Protein AF-A0A7Y3F0F2-F1 (afdb_monomer_lite)

Radius of gyration: 23.85 Å; chains: 1; bounding box: 39×55×48 Å

Structure (mmCIF, N/CA/C/O backbone):
data_AF-A0A7Y3F0F2-F1
#
_entry.id   AF-A0A7Y3F0F2-F1
#
loop_
_atom_site.group_PDB
_atom_site.id
_atom_site.type_symbol
_atom_site.label_atom_id
_atom_site.label_alt_id
_atom_site.label_comp_id
_atom_site.label_asym_id
_atom_site.label_entity_id
_atom_site.label_seq_id
_atom_site.pdbx_PDB_ins_code
_atom_site.Cartn_x
_atom_site.Cartn_y
_atom_site.Cartn_z
_atom_site.occupancy
_atom_site.B_iso_or_equiv
_atom_site.auth_seq_id
_atom_site.auth_comp_id
_atom_site.auth_asym_id
_atom_site.auth_atom_id
_atom_site.pdbx_PDB_model_num
ATOM 1 N N . ASP A 1 1 ? 15.918 -2.473 -3.708 1.00 86.50 1 ASP A N 1
ATOM 2 C CA . ASP A 1 1 ? 15.932 -1.015 -3.949 1.00 86.50 1 ASP A CA 1
ATOM 3 C C . ASP A 1 1 ? 17.280 -0.498 -4.436 1.00 86.50 1 ASP A C 1
ATOM 5 O O . ASP A 1 1 ? 17.345 -0.121 -5.597 1.00 86.50 1 ASP A O 1
ATOM 9 N N . PHE A 1 2 ? 18.359 -0.543 -3.637 1.00 92.75 2 PHE A N 1
ATOM 10 C CA . PHE A 1 2 ? 19.660 0.046 -4.021 1.00 92.75 2 PHE A CA 1
ATOM 11 C C . PHE A 1 2 ? 20.268 -0.544 -5.311 1.00 92.75 2 PHE A C 1
ATOM 13 O O . PHE A 1 2 ? 20.353 0.143 -6.322 1.00 92.75 2 PHE A O 1
ATOM 20 N N . PHE A 1 3 ? 20.613 -1.837 -5.333 1.00 95.94 3 PHE A N 1
ATOM 21 C CA . PHE A 1 3 ? 21.194 -2.460 -6.535 1.00 95.94 3 PHE A CA 1
ATOM 22 C C . PHE A 1 3 ? 20.168 -2.762 -7.638 1.00 95.94 3 PHE A C 1
ATOM 24 O O . PHE A 1 3 ? 20.525 -2.841 -8.812 1.00 95.94 3 PHE A O 1
ATOM 31 N N . SER A 1 4 ? 18.885 -2.891 -7.286 1.00 93.56 4 SER A N 1
ATOM 32 C CA . SER A 1 4 ? 17.816 -3.074 -8.275 1.00 93.56 4 SER A CA 1
ATOM 33 C C . SER A 1 4 ? 17.600 -1.825 -9.130 1.00 93.56 4 SER A C 1
ATOM 35 O O . SER A 1 4 ? 17.232 -1.961 -10.289 1.00 93.56 4 SER A O 1
ATOM 37 N N . ALA A 1 5 ? 17.865 -0.624 -8.600 1.00 94.06 5 ALA A N 1
ATOM 38 C CA . ALA A 1 5 ? 17.808 0.608 -9.384 1.00 94.06 5 ALA A CA 1
ATOM 39 C C . ALA A 1 5 ? 18.847 0.600 -10.518 1.00 94.06 5 ALA A C 1
ATOM 41 O O . ALA A 1 5 ? 18.491 0.858 -11.666 1.00 94.06 5 ALA A O 1
ATOM 42 N N . SER A 1 6 ? 20.098 0.224 -10.222 1.00 97.12 6 SER A N 1
ATOM 43 C CA . SER A 1 6 ? 21.144 0.072 -11.244 1.00 97.12 6 SER A CA 1
ATOM 44 C C . SER A 1 6 ? 20.796 -1.021 -12.254 1.00 97.12 6 SER A C 1
ATOM 46 O O . SER A 1 6 ? 20.958 -0.816 -13.449 1.00 97.12 6 SER A O 1
ATOM 48 N N . ALA A 1 7 ? 20.261 -2.159 -11.798 1.00 97.00 7 ALA A N 1
ATOM 49 C CA . ALA A 1 7 ? 19.841 -3.239 -12.690 1.00 97.00 7 ALA A CA 1
ATOM 50 C C . ALA A 1 7 ? 18.731 -2.801 -13.662 1.00 97.00 7 ALA A C 1
ATOM 52 O O . ALA A 1 7 ? 18.834 -3.061 -14.855 1.00 97.00 7 ALA A O 1
ATOM 53 N N . TYR A 1 8 ? 17.691 -2.110 -13.180 1.00 96.88 8 TYR A N 1
ATOM 54 C CA . TYR A 1 8 ? 16.623 -1.585 -14.037 1.00 96.88 8 TYR A CA 1
ATOM 55 C C . TYR A 1 8 ? 17.128 -0.501 -14.994 1.00 96.88 8 TYR A C 1
ATOM 57 O O . TYR A 1 8 ? 16.724 -0.484 -16.154 1.00 96.88 8 TYR A O 1
ATOM 65 N N . HIS A 1 9 ? 18.051 0.350 -14.539 1.00 95.44 9 HIS A N 1
ATOM 66 C CA . HIS A 1 9 ? 18.698 1.351 -15.383 1.00 95.44 9 HIS A CA 1
ATOM 67 C C . HIS A 1 9 ? 19.499 0.713 -16.526 1.00 95.44 9 HIS A C 1
ATOM 69 O O . HIS A 1 9 ? 19.364 1.136 -17.666 1.00 95.44 9 HIS A O 1
ATOM 75 N N . PHE A 1 10 ? 20.261 -0.351 -16.249 1.00 97.44 10 PHE A N 1
ATOM 76 C CA . PHE A 1 10 ? 20.993 -1.103 -17.277 1.00 97.44 10 PHE A CA 1
ATOM 77 C C . PHE A 1 10 ? 20.092 -1.911 -18.226 1.00 97.44 10 PHE A C 1
ATOM 79 O O . PHE A 1 10 ? 20.585 -2.443 -19.214 1.00 97.44 10 PHE A O 1
ATOM 86 N N . MET A 1 11 ? 18.792 -2.012 -17.937 1.00 96.75 11 MET A N 1
ATOM 87 C CA . MET A 1 11 ? 17.780 -2.596 -18.825 1.00 96.75 11 MET A CA 1
ATOM 88 C C . MET A 1 11 ? 16.963 -1.525 -19.566 1.00 96.75 11 MET A C 1
ATOM 90 O O . MET A 1 11 ? 15.899 -1.838 -20.097 1.00 96.75 11 MET A O 1
ATOM 94 N N . ASP A 1 12 ? 17.415 -0.266 -19.550 1.00 97.19 12 ASP A N 1
ATOM 95 C CA . ASP A 1 12 ? 16.745 0.888 -20.164 1.00 97.19 12 ASP A CA 1
ATOM 96 C C . ASP A 1 12 ? 15.301 1.104 -19.681 1.00 97.19 12 ASP A C 1
ATOM 98 O O . ASP A 1 12 ? 14.472 1.720 -20.355 1.00 97.19 12 ASP A O 1
ATOM 102 N N . VAL A 1 13 ? 14.978 0.624 -18.477 1.00 96.75 13 VAL A N 1
ATOM 103 C CA . VAL A 1 13 ? 13.679 0.878 -17.855 1.00 96.75 13 VAL A CA 1
ATOM 104 C C . VAL A 1 13 ? 13.662 2.335 -17.376 1.00 96.75 13 VAL A C 1
ATOM 106 O O . VAL A 1 13 ? 14.529 2.728 -16.589 1.00 96.75 13 VAL A O 1
ATOM 109 N N . PRO A 1 14 ? 12.674 3.156 -17.779 1.00 97.25 14 PRO A N 1
ATOM 110 C CA . PRO A 1 14 ? 12.531 4.509 -17.256 1.00 97.25 14 PRO A CA 1
ATOM 111 C C . PRO A 1 14 ? 12.414 4.513 -15.727 1.00 97.25 14 PRO A C 1
ATOM 113 O O . PRO A 1 14 ? 11.583 3.795 -15.171 1.00 97.25 14 PRO A O 1
ATOM 116 N N . THR A 1 15 ? 13.175 5.371 -15.039 1.00 95.88 15 THR A N 1
ATOM 117 C CA . THR A 1 15 ? 13.146 5.507 -13.567 1.00 95.88 15 THR A CA 1
ATOM 118 C C . THR A 1 15 ? 11.733 5.647 -12.977 1.00 95.88 15 THR A C 1
ATOM 120 O O . THR A 1 15 ? 11.460 5.012 -11.955 1.00 95.88 15 THR A O 1
ATOM 123 N N . PRO A 1 16 ? 10.787 6.386 -13.602 1.00 97.38 16 PRO A N 1
ATOM 124 C CA . PRO A 1 16 ? 9.406 6.451 -13.112 1.00 97.38 16 PRO A CA 1
ATOM 125 C C . PRO A 1 16 ? 8.672 5.098 -13.074 1.00 97.38 16 PRO A C 1
ATOM 127 O O . PRO A 1 16 ? 7.673 4.971 -12.372 1.00 97.38 16 PRO A O 1
ATOM 130 N N . LEU A 1 17 ? 9.148 4.082 -13.804 1.00 97.56 17 LEU A N 1
ATOM 131 C CA . LEU A 1 17 ? 8.550 2.745 -13.861 1.00 97.56 17 LEU A CA 1
ATOM 132 C C . LEU A 1 17 ? 9.112 1.763 -12.824 1.00 97.56 17 LEU A C 1
ATOM 134 O O . LEU A 1 17 ? 8.599 0.649 -12.708 1.00 97.56 17 LEU A O 1
ATOM 138 N N . PHE A 1 18 ? 10.106 2.152 -12.019 1.00 97.25 18 PHE A N 1
ATOM 139 C CA . PHE A 1 18 ? 10.692 1.255 -11.014 1.00 97.25 18 PHE A CA 1
ATOM 140 C C . PHE A 1 18 ? 9.668 0.833 -9.949 1.00 97.25 18 PHE A C 1
ATOM 142 O O . PHE A 1 18 ? 9.618 -0.337 -9.562 1.00 97.25 18 PHE A O 1
ATOM 149 N N . THR A 1 19 ? 8.816 1.759 -9.498 1.00 97.31 19 THR A N 1
ATOM 150 C CA . THR A 1 19 ? 7.769 1.473 -8.506 1.00 97.31 19 THR A CA 1
ATOM 151 C C . THR A 1 19 ? 6.616 0.637 -9.086 1.00 97.31 19 THR A C 1
ATOM 153 O O . THR A 1 19 ? 6.260 -0.355 -8.444 1.00 97.31 19 THR A O 1
ATOM 156 N N . PRO A 1 20 ? 6.081 0.898 -10.301 1.00 97.88 20 PRO A N 1
ATOM 157 C CA . PRO A 1 20 ? 5.175 -0.034 -10.977 1.00 97.88 20 PRO A CA 1
ATOM 158 C C . PR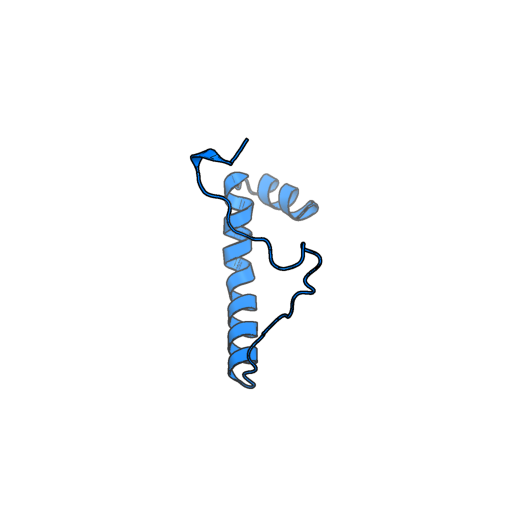O A 1 20 ? 5.737 -1.450 -11.140 1.00 97.88 20 PRO A C 1
ATOM 160 O O . PRO A 1 20 ? 5.033 -2.423 -10.875 1.00 97.88 20 PRO A O 1
ATOM 163 N N . LEU A 1 21 ? 7.011 -1.592 -11.518 1.00 97.06 21 LEU A N 1
ATOM 164 C CA . LEU A 1 21 ? 7.633 -2.905 -11.706 1.00 97.06 21 LEU A CA 1
ATOM 165 C C . LEU A 1 21 ? 7.703 -3.700 -10.392 1.00 97.06 21 LEU A C 1
ATOM 167 O O . LEU A 1 21 ? 7.447 -4.907 -10.368 1.00 97.06 21 LEU A O 1
ATOM 171 N N . PHE A 1 22 ? 7.974 -3.013 -9.279 1.00 97.19 22 PHE A N 1
ATOM 172 C CA . PHE A 1 22 ? 7.892 -3.604 -7.947 1.00 97.19 22 PHE A CA 1
ATOM 173 C C . PHE A 1 22 ? 6.477 -4.107 -7.632 1.00 97.19 22 PHE A C 1
ATOM 175 O O . PHE A 1 22 ? 6.329 -5.226 -7.139 1.00 97.19 22 PHE A O 1
ATOM 182 N N . VAL A 1 23 ? 5.440 -3.320 -7.945 1.00 98.12 23 VAL A N 1
ATOM 183 C CA . VAL A 1 23 ? 4.032 -3.705 -7.743 1.00 98.12 23 VAL A CA 1
ATOM 184 C C . VAL A 1 23 ? 3.690 -4.967 -8.536 1.00 98.12 23 VAL A C 1
ATOM 186 O O . VAL A 1 23 ? 3.115 -5.895 -7.964 1.00 98.12 23 VAL A O 1
ATOM 189 N N . CYS A 1 24 ? 4.098 -5.057 -9.806 1.00 98.00 24 CYS A N 1
ATOM 190 C CA . CYS A 1 24 ? 3.861 -6.237 -10.646 1.00 98.00 24 CYS A CA 1
ATOM 191 C C . CYS A 1 24 ? 4.389 -7.524 -9.995 1.00 98.00 24 CYS A C 1
ATOM 193 O O . CYS A 1 24 ? 3.664 -8.512 -9.892 1.00 98.00 24 CYS A O 1
ATOM 195 N N . SER A 1 25 ? 5.627 -7.500 -9.494 1.00 97.81 25 SER A N 1
ATOM 196 C CA . SER A 1 25 ? 6.218 -8.648 -8.795 1.00 97.81 25 SER A CA 1
ATOM 197 C C . SER A 1 25 ? 5.544 -8.908 -7.439 1.00 97.81 25 SER A C 1
ATOM 199 O O . SER A 1 25 ? 5.115 -10.029 -7.142 1.00 97.81 25 SER A O 1
ATOM 201 N N . ARG A 1 26 ? 5.388 -7.863 -6.615 1.00 98.19 26 ARG A N 1
ATOM 202 C CA . ARG A 1 26 ? 4.912 -7.977 -5.229 1.00 98.19 26 ARG A CA 1
ATOM 203 C C . ARG A 1 26 ? 3.443 -8.379 -5.110 1.00 98.19 26 ARG A C 1
ATOM 205 O O . ARG A 1 26 ? 3.076 -8.981 -4.100 1.00 98.19 26 ARG A O 1
ATOM 212 N N . THR A 1 27 ? 2.631 -8.122 -6.134 1.00 98.62 27 THR A N 1
ATOM 213 C CA . THR A 1 27 ? 1.216 -8.525 -6.171 1.00 98.62 27 THR A CA 1
ATOM 214 C C . THR A 1 27 ? 1.034 -10.013 -5.867 1.00 98.62 27 THR A C 1
ATOM 216 O O . THR A 1 27 ? 0.128 -10.371 -5.119 1.00 98.62 27 THR A O 1
ATOM 219 N N . SER A 1 28 ? 1.939 -10.877 -6.340 1.00 98.50 28 SER A N 1
ATOM 220 C CA . SER A 1 28 ? 1.913 -12.314 -6.028 1.00 98.50 28 SER A CA 1
ATOM 221 C C . SER A 1 28 ? 1.963 -12.603 -4.516 1.00 98.50 28 SER A C 1
ATOM 223 O O . SER A 1 28 ? 1.123 -13.336 -3.992 1.00 98.50 28 SER A O 1
ATOM 225 N N . GLY A 1 29 ? 2.896 -11.971 -3.798 1.00 98.50 29 GLY A N 1
ATOM 226 C CA . GLY A 1 29 ? 3.050 -12.102 -2.348 1.00 98.50 29 GLY A CA 1
ATOM 227 C C . GLY A 1 29 ? 1.884 -11.492 -1.572 1.00 98.50 29 GLY A C 1
ATOM 228 O O . GLY A 1 29 ? 1.409 -12.089 -0.607 1.00 98.50 29 GLY A O 1
ATOM 229 N N . TRP A 1 30 ? 1.358 -10.346 -2.016 1.00 98.69 30 TRP A N 1
ATOM 230 C CA . TRP A 1 30 ? 0.149 -9.769 -1.417 1.00 98.69 30 TRP A CA 1
ATOM 231 C C . TRP A 1 30 ? -1.046 -10.710 -1.547 1.00 98.69 30 TRP A C 1
ATOM 233 O O . TRP A 1 30 ? -1.732 -10.958 -0.560 1.00 98.69 30 TRP A O 1
ATOM 243 N N . CYS A 1 31 ? -1.270 -11.291 -2.727 1.00 98.62 31 CYS A N 1
ATOM 244 C CA . CYS A 1 31 ? -2.330 -12.275 -2.927 1.00 98.62 31 CYS A CA 1
ATOM 245 C C . CYS A 1 31 ? -2.147 -13.507 -2.031 1.00 98.62 31 CYS A C 1
ATOM 247 O O . CYS A 1 31 ? -3.132 -13.997 -1.477 1.00 98.62 31 CYS A O 1
ATOM 249 N N . ALA A 1 32 ? -0.914 -13.991 -1.855 1.00 98.62 32 ALA A N 1
ATOM 250 C CA . ALA A 1 32 ? -0.622 -15.107 -0.959 1.00 98.62 32 ALA A CA 1
ATOM 251 C C . ALA A 1 32 ? -0.997 -14.782 0.498 1.00 98.62 32 ALA A C 1
ATOM 253 O O . ALA A 1 32 ? -1.794 -15.509 1.091 1.00 98.62 32 ALA A O 1
ATOM 254 N N . HIS A 1 33 ? -0.528 -13.652 1.037 1.00 98.38 33 HIS A N 1
ATOM 255 C CA . HIS A 1 33 ? -0.858 -13.232 2.404 1.00 98.38 33 HIS A CA 1
ATOM 256 C C . HIS A 1 33 ? -2.345 -12.919 2.594 1.00 98.38 33 HIS A C 1
ATOM 258 O O . HIS A 1 33 ? -2.909 -13.222 3.640 1.00 98.38 33 HIS A O 1
ATOM 264 N N . ILE A 1 34 ? -3.026 -12.368 1.584 1.00 98.31 34 ILE A N 1
ATOM 265 C CA . ILE A 1 34 ? -4.482 -12.170 1.634 1.00 98.31 34 ILE A CA 1
ATOM 266 C C . ILE A 1 34 ? -5.200 -13.516 1.760 1.00 98.31 34 ILE A C 1
ATOM 268 O O . ILE A 1 34 ? -6.141 -13.638 2.544 1.00 98.31 34 ILE A O 1
ATOM 272 N N . LYS A 1 35 ? -4.784 -14.530 0.994 1.00 98.38 35 LYS A N 1
ATOM 273 C CA . LYS A 1 35 ? -5.370 -15.875 1.079 1.00 98.38 35 LYS A CA 1
ATOM 274 C C . LYS A 1 35 ? -5.105 -16.515 2.440 1.00 98.38 35 LYS A C 1
ATOM 276 O O . LYS A 1 35 ? -6.030 -17.075 3.018 1.00 98.38 35 LYS A O 1
ATOM 281 N N . GLU A 1 36 ? -3.885 -16.395 2.952 1.00 98.25 36 GLU A N 1
ATOM 282 C CA . GLU A 1 36 ? -3.496 -16.880 4.281 1.00 98.25 36 GLU A CA 1
ATOM 283 C C . GLU A 1 36 ? -4.326 -16.216 5.390 1.00 98.25 36 GLU A C 1
ATOM 285 O O . GLU A 1 36 ? -4.945 -16.910 6.197 1.00 98.25 36 GLU A O 1
ATOM 290 N N . GLN A 1 37 ? -4.454 -14.886 5.359 1.00 98.12 37 GLN A N 1
ATOM 291 C CA . GLN A 1 37 ? -5.294 -14.138 6.294 1.00 98.12 37 GLN A CA 1
ATOM 292 C C . GLN A 1 37 ? -6.756 -14.584 6.213 1.00 98.12 37 GLN A C 1
ATOM 294 O O . GLN A 1 37 ? -7.406 -14.749 7.236 1.00 98.12 37 GLN A O 1
ATOM 299 N N . ARG A 1 38 ? -7.295 -14.813 5.009 1.00 97.62 38 ARG A N 1
ATOM 300 C CA . ARG A 1 38 ? -8.681 -15.284 4.842 1.00 97.62 38 ARG A CA 1
ATOM 301 C C . ARG A 1 38 ? -8.904 -16.701 5.371 1.00 97.62 38 ARG A C 1
ATOM 303 O O . ARG A 1 38 ? -10.020 -16.993 5.787 1.00 97.62 38 ARG A O 1
ATOM 310 N N . ALA A 1 39 ? -7.884 -17.560 5.364 1.00 98.31 39 ALA A N 1
ATOM 311 C CA . ALA A 1 39 ? -7.986 -18.930 5.866 1.00 98.31 39 ALA A CA 1
ATOM 312 C C . ALA A 1 39 ? -8.115 -18.993 7.400 1.00 98.31 39 ALA A C 1
ATOM 314 O O . ALA A 1 39 ? -8.806 -19.868 7.914 1.00 98.31 39 ALA A O 1
ATOM 315 N N . ASN A 1 40 ? -7.498 -18.054 8.125 1.00 96.56 40 ASN A N 1
ATOM 316 C CA . ASN A 1 40 ? -7.615 -17.925 9.582 1.00 96.56 40 ASN A CA 1
ATOM 317 C C . ASN A 1 40 ? -7.859 -16.461 9.985 1.00 96.56 40 ASN A C 1
ATOM 319 O O . ASN A 1 40 ? -7.003 -15.779 10.551 1.00 96.56 40 ASN A O 1
ATOM 323 N N . ASN A 1 41 ? -9.034 -15.958 9.616 1.00 95.62 41 ASN A N 1
ATOM 324 C CA . ASN A 1 41 ? -9.312 -14.530 9.603 1.00 95.62 41 ASN A CA 1
ATOM 325 C C . ASN A 1 41 ? -9.479 -13.924 11.001 1.00 95.62 41 ASN A C 1
ATOM 327 O O . ASN A 1 41 ? -10.454 -14.193 11.701 1.00 95.62 41 ASN A O 1
ATOM 331 N N . LYS A 1 42 ? -8.573 -13.009 11.356 1.00 96.19 42 LYS A N 1
ATOM 332 C CA . LYS A 1 42 ? -8.666 -12.169 12.555 1.00 96.19 42 LYS A CA 1
ATOM 333 C C . LYS A 1 42 ? -8.652 -10.693 12.172 1.00 96.19 42 LYS A C 1
ATOM 335 O O . LYS A 1 42 ? -7.768 -10.247 11.446 1.00 96.19 42 LYS A O 1
ATOM 340 N N . LEU A 1 43 ? -9.606 -9.918 12.691 1.00 96.12 43 LEU A N 1
ATOM 341 C CA . LEU A 1 43 ? -9.625 -8.470 12.483 1.00 96.12 43 LEU A CA 1
ATOM 342 C C . LEU A 1 43 ? -8.367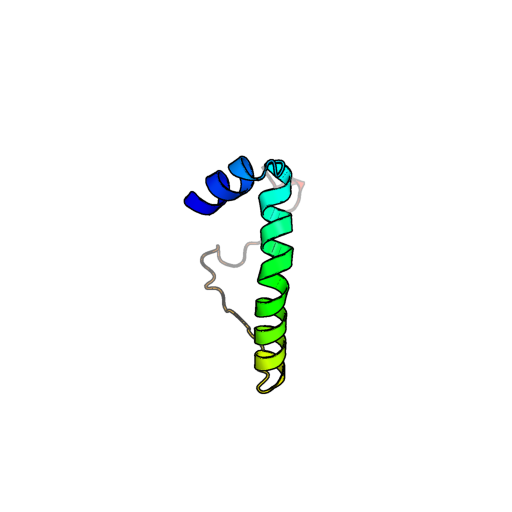 -7.833 13.092 1.00 96.12 43 LEU A C 1
ATOM 344 O O . LEU A 1 43 ? -8.130 -7.937 14.297 1.00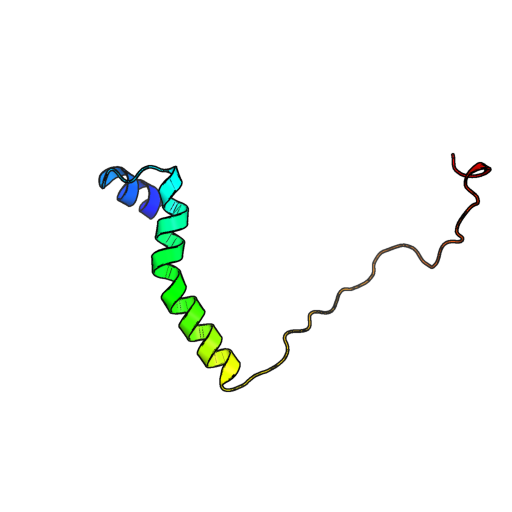 96.12 43 LEU A O 1
ATOM 348 N N . ILE A 1 44 ? -7.588 -7.143 12.260 1.00 96.81 44 ILE A N 1
ATOM 349 C CA . ILE A 1 44 ? -6.458 -6.330 12.709 1.00 96.81 44 ILE A CA 1
ATOM 350 C C . ILE A 1 44 ? -7.030 -5.008 13.227 1.00 96.81 44 ILE A C 1
ATOM 352 O O . ILE A 1 44 ? -7.517 -4.190 12.448 1.00 96.81 44 ILE A O 1
ATOM 356 N N . ARG A 1 45 ? -7.006 -4.815 14.550 1.00 97.56 45 ARG A N 1
ATOM 357 C CA . ARG A 1 45 ? -7.530 -3.616 15.218 1.00 97.56 45 ARG A CA 1
ATOM 358 C C . ARG A 1 45 ? -6.455 -3.003 16.121 1.00 97.56 45 ARG A C 1
ATOM 360 O O . ARG A 1 45 ? -6.376 -3.387 17.288 1.00 97.56 45 ARG A O 1
ATOM 367 N N . PRO A 1 46 ? -5.606 -2.101 15.601 1.00 97.31 46 PRO A N 1
ATOM 368 C CA . PRO A 1 46 ? -4.641 -1.400 16.435 1.00 97.31 46 PRO A CA 1
ATOM 369 C C . PRO A 1 46 ? -5.368 -0.461 17.407 1.00 97.31 46 PRO A C 1
ATOM 371 O O . PRO A 1 46 ? -6.374 0.156 17.055 1.00 97.31 46 PRO A O 1
ATOM 374 N N . GLY A 1 47 ? -4.859 -0.373 18.634 1.00 97.19 47 GLY A N 1
ATOM 375 C CA . GLY A 1 47 ? -5.207 0.690 19.573 1.00 97.19 47 GLY A CA 1
ATOM 376 C C . GLY A 1 47 ? -4.253 1.870 19.415 1.00 97.19 47 GLY A C 1
ATOM 377 O O . GLY A 1 47 ? -3.164 1.723 18.861 1.00 97.19 47 GLY A O 1
ATOM 378 N N . ALA A 1 48 ? -4.659 3.028 19.920 1.00 97.31 48 ALA A N 1
ATOM 379 C CA . ALA A 1 48 ? -3.789 4.183 20.068 1.00 97.31 48 ALA A CA 1
ATOM 380 C C . ALA A 1 48 ? -3.861 4.669 21.515 1.00 97.31 48 ALA A C 1
ATOM 382 O O . ALA A 1 48 ? -4.932 4.653 22.124 1.00 97.31 48 ALA A O 1
ATOM 383 N N . GLU A 1 49 ? -2.722 5.094 22.049 1.00 97.56 49 GLU A N 1
ATOM 384 C CA . GLU A 1 49 ? -2.657 5.792 23.326 1.00 97.56 49 GLU A CA 1
ATOM 385 C C . GLU A 1 49 ? -2.957 7.274 2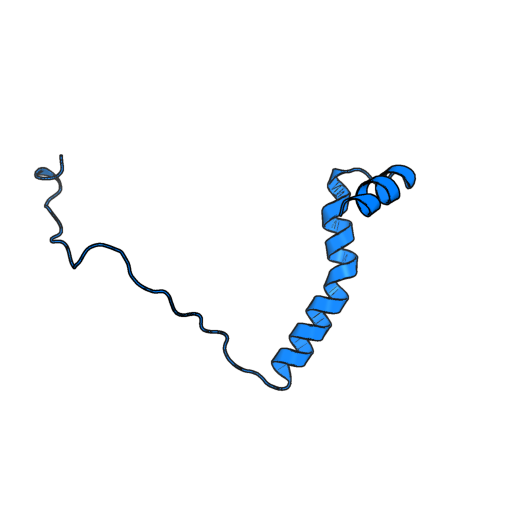3.091 1.00 97.56 49 GLU A C 1
ATOM 387 O O . GLU A 1 49 ? -2.330 7.925 22.250 1.00 97.56 49 GLU A O 1
ATOM 392 N N . TYR A 1 50 ? -3.953 7.804 23.797 1.00 96.50 50 TYR A N 1
ATOM 393 C CA . TYR A 1 50 ? -4.297 9.214 23.702 1.00 96.50 50 TYR A CA 1
ATOM 394 C C . TYR A 1 50 ? -3.397 10.032 24.630 1.00 96.50 50 TYR A C 1
ATOM 396 O O . TYR A 1 50 ? -3.525 9.957 25.847 1.00 96.50 50 TYR A O 1
ATOM 404 N N . ILE A 1 51 ? -2.520 10.838 24.032 1.00 97.50 51 ILE A N 1
ATOM 405 C CA . ILE A 1 51 ? -1.638 11.800 24.720 1.00 97.50 51 ILE A CA 1
ATOM 406 C C . ILE A 1 51 ? -2.065 13.259 24.479 1.00 97.50 51 ILE A C 1
ATOM 408 O O . ILE A 1 51 ? -1.271 14.189 24.616 1.00 97.50 51 ILE A O 1
ATOM 412 N N . GLY A 1 52 ? -3.303 13.458 24.022 1.00 96.38 52 GLY A N 1
ATOM 413 C CA . GLY A 1 52 ? -3.867 14.782 23.789 1.00 96.38 52 GLY A CA 1
ATOM 414 C C . GLY A 1 52 ? -4.441 15.407 25.066 1.00 96.38 52 GLY A C 1
ATOM 415 O O . GLY A 1 52 ? -4.440 14.786 26.127 1.00 96.38 52 GLY A O 1
ATOM 416 N N . PRO A 1 53 ? -4.951 16.644 24.981 1.00 95.62 53 PRO A N 1
ATOM 417 C CA . PRO A 1 53 ? -5.559 17.316 26.123 1.00 95.62 53 PRO A CA 1
ATOM 418 C C . PRO A 1 53 ? -6.875 16.650 26.548 1.00 95.62 53 PRO A C 1
ATOM 420 O O . PRO A 1 53 ? -7.592 16.085 25.721 1.00 95.62 53 PRO A O 1
ATOM 423 N N . GLU A 1 54 ? -7.223 16.797 27.823 1.00 95.19 54 GLU A N 1
ATOM 424 C CA . GLU A 1 54 ? -8.548 16.467 28.364 1.00 95.19 54 GLU A CA 1
ATOM 425 C C . GLU A 1 54 ? -9.687 17.202 27.620 1.00 95.19 54 GLU A C 1
ATOM 427 O O . GLU A 1 54 ? -9.424 18.148 26.862 1.00 95.19 54 GLU A O 1
ATOM 432 N N . PRO A 1 55 ? -10.964 16.810 27.816 1.00 95.50 55 PRO A N 1
ATOM 433 C CA . PRO A 1 55 ? -12.105 17.484 27.206 1.00 95.50 55 PRO A CA 1
ATOM 434 C C . PRO A 1 55 ? -12.060 19.005 27.393 1.00 95.50 55 PRO A C 1
ATOM 436 O O . PRO A 1 55 ? -12.043 19.522 28.509 1.00 95.50 55 PRO A O 1
ATOM 439 N N . ARG A 1 56 ? -12.055 19.733 26.273 1.00 93.56 56 ARG A N 1
ATOM 440 C CA . ARG A 1 56 ? -12.053 21.200 26.247 1.00 93.56 56 ARG A CA 1
ATOM 441 C C . ARG A 1 56 ? -13.455 21.714 25.959 1.00 93.56 56 ARG A C 1
ATOM 443 O O . ARG A 1 56 ? -14.158 21.156 25.116 1.00 93.56 56 ARG A O 1
ATOM 450 N N . SER A 1 57 ? -13.845 22.798 26.622 1.00 92.94 57 SER A N 1
ATOM 451 C CA . SER A 1 57 ? -15.049 23.538 26.249 1.00 92.94 57 SER A CA 1
ATOM 452 C C . SER A 1 57 ? -14.889 24.118 24.841 1.00 92.94 57 SER A C 1
ATOM 454 O O . SER A 1 57 ? -13.789 24.473 24.416 1.00 92.94 57 SER A O 1
ATOM 456 N N . PHE A 1 58 ? -15.989 24.184 24.094 1.00 93.19 58 PHE A N 1
ATOM 457 C CA . PHE A 1 58 ? -16.003 24.780 22.763 1.00 93.19 58 PHE A CA 1
ATOM 458 C C . PHE A 1 58 ? -16.328 26.277 22.880 1.00 93.19 58 PHE A C 1
ATOM 460 O O . PHE A 1 58 ? -17.487 26.604 23.146 1.00 93.19 58 PHE A O 1
ATOM 467 N N . PRO A 1 59 ? -15.354 27.193 22.701 1.00 91.62 59 PRO A N 1
ATOM 468 C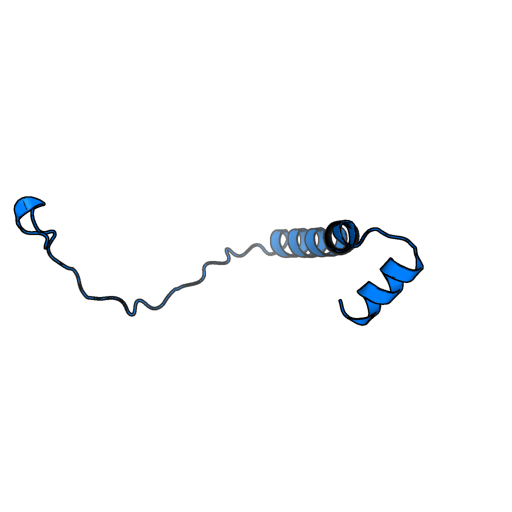 CA . PRO A 1 59 ? -15.627 28.619 22.821 1.00 91.62 59 PRO A CA 1
ATOM 469 C C . PRO A 1 59 ? -16.486 29.118 21.642 1.00 91.62 59 PRO A C 1
ATOM 471 O O . PRO A 1 59 ? -16.253 28.705 20.489 1.00 91.62 59 PRO A O 1
ATOM 474 N N . PRO A 1 60 ? -17.458 30.020 21.884 1.00 94.75 60 PRO A N 1
ATOM 475 C CA . PRO A 1 60 ? -18.150 30.768 20.837 1.00 94.75 60 PRO A CA 1
ATOM 476 C C . PRO A 1 60 ? -17.162 31.439 19.880 1.00 94.75 60 PRO A C 1
ATOM 478 O O . PRO A 1 60 ? -16.068 31.824 20.278 1.00 94.75 60 PRO A O 1
ATOM 481 N N . LEU A 1 61 ? -17.536 31.589 18.605 1.00 92.81 61 LEU A N 1
ATOM 482 C CA . LEU A 1 61 ? -16.632 32.126 17.578 1.00 92.81 61 LEU A CA 1
ATOM 483 C C . LEU A 1 61 ? -16.072 33.511 17.939 1.00 92.81 61 LEU A C 1
ATOM 485 O O . LEU A 1 61 ? -14.902 33.763 17.690 1.00 92.81 61 LEU A O 1
ATOM 489 N N . ALA A 1 62 ? -16.889 34.366 18.559 1.00 93.44 62 ALA A N 1
ATOM 490 C CA . ALA A 1 62 ? -16.495 35.709 18.985 1.00 93.44 62 ALA A CA 1
ATOM 491 C C . ALA A 1 62 ? -15.441 35.730 20.113 1.00 93.44 62 ALA A C 1
ATOM 493 O O . ALA A 1 62 ? -14.807 36.756 20.324 1.00 93.44 62 ALA A O 1
ATOM 494 N N . GLU A 1 63 ? -15.260 34.616 20.830 1.00 89.69 63 GLU A N 1
ATOM 495 C CA . GLU A 1 63 ? -14.326 34.468 21.958 1.00 89.69 63 GLU A CA 1
ATOM 496 C C . GLU A 1 63 ? -13.046 33.709 21.567 1.00 89.69 63 GLU A C 1
ATOM 498 O O . GLU A 1 63 ? -12.197 33.420 22.410 1.00 89.69 63 GLU A O 1
ATOM 503 N N . ARG A 1 64 ? -12.903 33.354 20.286 1.00 90.56 64 ARG A N 1
ATOM 504 C CA . ARG A 1 64 ? -11.679 32.751 19.750 1.00 90.56 64 ARG A CA 1
ATOM 505 C C . ARG A 1 64 ? -10.724 33.879 19.368 1.00 90.56 64 ARG A C 1
ATOM 507 O O . ARG A 1 64 ? -11.127 34.779 18.637 1.00 90.56 64 ARG A O 1
ATOM 514 N N . ALA A 1 65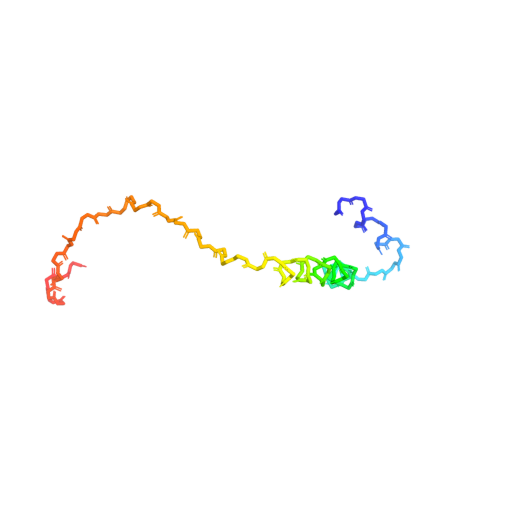 ? -9.499 33.826 19.889 1.00 76.81 65 ALA A N 1
ATOM 515 C CA . ALA A 1 65 ? -8.414 34.731 19.506 1.00 76.81 65 ALA A CA 1
ATOM 516 C C . ALA A 1 65 ? -7.926 34.460 18.075 1.00 76.81 65 ALA A C 1
ATOM 518 O O . ALA A 1 65 ? -7.958 33.274 17.662 1.00 76.81 65 ALA A O 1
#

Foldseek 3Di:
DVVVQVVCVVVVNPPVCPVVVVCVVCVVVVVVVVVVCVVVPDDDDDDDDDPDDDDDDDDDPVPDD

Sequence (65 aa):
DFFSASAYHFMDVPTPLFTPLFVCSRTSGWCAHIKEQRANNKLIRPGAEYIGPEPRSFPPLAERA

pLDDT: mean 95.96, std 3.37, range [76.81, 98.69]

Secondary structure (DSSP, 8-state):
-HHHHHHHHTTT--GGGHHHHHHHHHHHHHHHHHHHHHHT-----------SPPPPP---GGG--